Protein AF-A0A6A5WAU2-F1 (afdb_monomer)

Secondary structure (DSSP, 8-state):
-------TTSS-S---HHHHHHHHHHHH-GGGTHHHHHHHS-----HHHHHHHHHHHHGGGS-HHHHHHHHHHHHHHHHHHHHHS--THHHHTT-

Mean predicted aligned error: 8.01 Å

Solvent-accessible surface area (backbone atoms only — not comparable to full-atom values): 5800 Å² total; per-residue (Å²): 134,79,84,78,78,80,60,87,83,75,57,60,56,72,8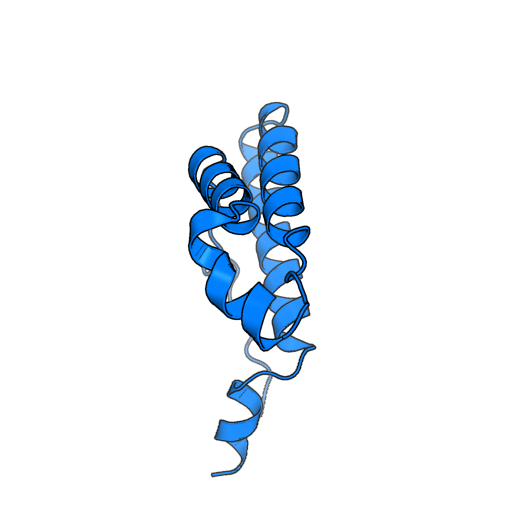2,58,52,66,60,29,42,51,54,26,52,57,61,69,38,57,87,87,40,50,70,51,34,72,74,67,74,53,80,81,84,49,62,63,38,48,47,51,26,52,50,46,61,59,43,70,82,46,56,78,67,62,36,28,53,55,39,32,51,53,53,51,56,50,51,53,53,50,66,73,42,98,46,76,71,69,66,65,74,79,114

InterPro domains:
  IPR021475 Plasticity-Associated Neural Transcript Short/Early meiotic induction protein 1-like [PF11326] (14-95)
  IPR021475 Plasticity-Associated Neural Transcript Short/Early meiotic induction protein 1-like [PTHR28052] (7-95)

Radius of gyration: 17.08 Å; Cα contacts (8 Å, |Δi|>4): 43; chains: 1; bounding box: 45×22×44 Å

Structure (mmCIF, N/CA/C/O backbone):
data_AF-A0A6A5WAU2-F1
#
_entry.id   AF-A0A6A5WAU2-F1
#
loop_
_atom_site.group_PDB
_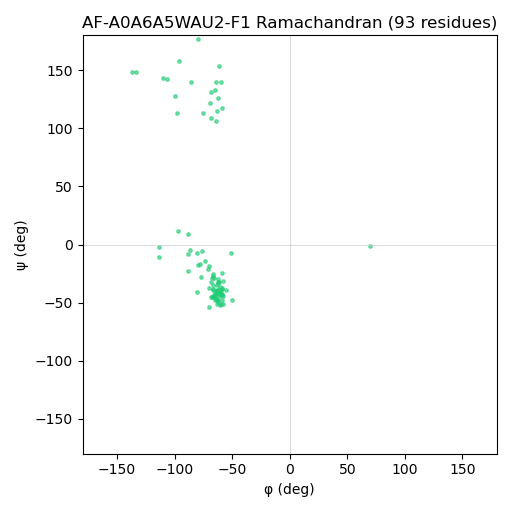atom_site.id
_atom_site.type_symbol
_atom_site.label_atom_id
_atom_site.label_alt_id
_atom_site.label_comp_id
_atom_site.label_asym_id
_atom_site.label_entity_id
_atom_site.label_seq_id
_atom_site.pdbx_PDB_ins_code
_atom_site.Cartn_x
_atom_site.Cartn_y
_atom_site.Cartn_z
_atom_site.occupancy
_atom_site.B_iso_or_equiv
_atom_site.auth_seq_id
_atom_site.auth_comp_id
_atom_site.auth_asym_id
_atom_site.auth_atom_id
_atom_site.pdbx_PDB_model_num
ATOM 1 N N . ASN A 1 1 ? -25.235 -9.959 -17.519 1.00 38.97 1 ASN A N 1
ATOM 2 C CA . ASN A 1 1 ? -24.245 -10.404 -16.522 1.00 38.97 1 ASN A CA 1
ATOM 3 C C . ASN A 1 1 ? -24.321 -9.440 -15.362 1.00 38.97 1 ASN A C 1
ATOM 5 O O . ASN A 1 1 ? -23.894 -8.302 -15.492 1.00 38.97 1 ASN A O 1
ATOM 9 N N . GLU A 1 2 ? -25.017 -9.862 -14.314 1.00 38.41 2 GLU A N 1
ATOM 10 C CA . GLU A 1 2 ? -25.245 -9.094 -13.091 1.00 38.41 2 GLU A CA 1
ATOM 11 C C . GLU A 1 2 ? -23.908 -8.944 -12.339 1.00 38.41 2 GLU A C 1
ATOM 13 O O . GLU A 1 2 ? -23.213 -9.950 -12.176 1.00 38.41 2 GLU A O 1
ATOM 18 N N . PRO A 1 3 ? -23.501 -7.747 -11.882 1.00 50.59 3 PRO A N 1
ATOM 19 C CA . PRO A 1 3 ? -22.344 -7.627 -11.003 1.00 50.59 3 PRO A CA 1
ATOM 20 C C . PRO A 1 3 ? -22.693 -8.259 -9.650 1.00 50.59 3 PRO A C 1
ATOM 22 O O . PRO A 1 3 ? -23.505 -7.726 -8.896 1.00 50.59 3 PRO A O 1
ATOM 25 N N . THR A 1 4 ? -22.106 -9.413 -9.334 1.00 52.53 4 THR A N 1
ATOM 26 C CA . THR A 1 4 ? -22.300 -10.067 -8.034 1.00 52.53 4 THR A CA 1
ATOM 27 C C . THR A 1 4 ? -21.774 -9.166 -6.912 1.00 52.53 4 THR A C 1
ATOM 29 O O . THR A 1 4 ? -20.605 -8.773 -6.958 1.00 52.53 4 THR A O 1
ATOM 32 N N . PRO A 1 5 ? -22.577 -8.845 -5.884 1.00 49.09 5 PRO A N 1
ATOM 33 C CA . PRO A 1 5 ? -22.093 -8.110 -4.728 1.00 49.09 5 PRO A CA 1
ATOM 34 C C . PRO A 1 5 ? -21.273 -9.068 -3.859 1.00 49.09 5 PRO A C 1
ATOM 36 O O . PRO A 1 5 ? -21.814 -10.020 -3.294 1.00 49.09 5 PRO A O 1
ATOM 39 N N . HIS A 1 6 ? -19.961 -8.845 -3.753 1.00 50.84 6 HIS A N 1
ATOM 40 C CA . HIS A 1 6 ? -19.137 -9.570 -2.788 1.00 50.84 6 HIS A CA 1
ATOM 41 C C . HIS A 1 6 ? -19.687 -9.292 -1.390 1.00 50.84 6 HIS A C 1
ATOM 43 O O . HIS A 1 6 ? -19.750 -8.147 -0.936 1.00 50.84 6 HIS A O 1
ATOM 49 N N . SER A 1 7 ? -20.149 -10.344 -0.720 1.00 46.38 7 SER A N 1
ATOM 50 C CA . SER A 1 7 ? -20.606 -10.244 0.656 1.00 46.38 7 SER A CA 1
ATOM 51 C C . SER A 1 7 ? -19.440 -9.756 1.520 1.00 46.38 7 SER A C 1
ATOM 53 O O . SER A 1 7 ? -18.294 -10.185 1.350 1.00 46.38 7 SER A O 1
ATOM 55 N N . HIS A 1 8 ? -19.732 -8.873 2.478 1.00 50.12 8 HIS A N 1
ATOM 56 C CA . HIS A 1 8 ? -18.783 -8.306 3.449 1.00 50.12 8 HIS A CA 1
ATOM 57 C C . HIS A 1 8 ? -17.928 -9.352 4.209 1.00 50.12 8 HIS A C 1
ATOM 59 O O . HIS A 1 8 ? -17.001 -8.982 4.921 1.00 50.12 8 HIS A O 1
ATOM 65 N N . ALA A 1 9 ? -18.214 -10.650 4.054 1.00 57.53 9 ALA A N 1
ATOM 66 C CA . ALA A 1 9 ? -17.461 -11.771 4.604 1.00 57.53 9 ALA A CA 1
ATOM 67 C C . ALA A 1 9 ? -16.109 -12.046 3.909 1.00 57.53 9 ALA A C 1
ATOM 69 O O . ALA A 1 9 ? -15.303 -12.792 4.458 1.00 57.53 9 ALA A O 1
ATOM 70 N N . SER A 1 10 ? -15.848 -11.479 2.725 1.00 75.12 10 SER A N 1
ATOM 71 C CA . SER A 1 10 ? -14.667 -11.850 1.919 1.00 75.12 10 SER A CA 1
ATOM 72 C C . SER A 1 10 ? -13.404 -11.041 2.244 1.00 75.12 10 SER A C 1
ATOM 74 O O . SER A 1 10 ? -12.293 -11.504 1.985 1.00 75.12 10 SER A O 1
ATOM 76 N N . TYR A 1 11 ? -13.544 -9.838 2.810 1.00 83.31 11 TYR A N 1
ATOM 77 C CA . TYR A 1 11 ? -12.396 -8.972 3.082 1.00 83.31 11 TYR A CA 1
ATOM 78 C C . TYR A 1 11 ? -11.752 -9.293 4.434 1.00 83.31 11 TYR A C 1
ATOM 80 O O . TYR A 1 11 ? -12.455 -9.509 5.426 1.00 83.31 11 TYR A O 1
ATOM 88 N N . PRO A 1 12 ? -10.411 -9.287 4.522 1.00 86.75 12 PRO A N 1
ATOM 89 C CA . PRO A 1 12 ? -9.732 -9.527 5.784 1.00 86.75 12 PRO A CA 1
ATOM 90 C C . PRO A 1 12 ? -10.040 -8.395 6.769 1.00 86.75 12 PRO A C 1
ATOM 92 O O . PRO A 1 12 ? -9.909 -7.222 6.445 1.00 86.75 12 PRO A O 1
ATOM 95 N N . THR A 1 13 ? -10.396 -8.740 8.006 1.00 87.25 13 THR A N 1
ATOM 96 C CA . THR A 1 13 ? -10.688 -7.763 9.074 1.00 87.25 13 THR A CA 1
ATOM 97 C C . THR A 1 13 ? -9.445 -7.324 9.851 1.00 87.25 13 THR A C 1
ATOM 99 O O . THR A 1 13 ? -9.523 -6.505 10.767 1.00 87.25 13 THR A O 1
ATOM 102 N N . THR A 1 14 ? -8.289 -7.920 9.554 1.00 87.69 14 THR A N 1
ATOM 103 C CA . THR A 1 14 ? -7.024 -7.688 10.258 1.00 87.69 14 THR A CA 1
ATOM 104 C C . THR A 1 14 ? -5.871 -7.570 9.277 1.00 87.69 14 THR A C 1
ATOM 106 O O . THR A 1 14 ? -5.846 -8.266 8.267 1.00 87.69 14 THR A O 1
ATOM 109 N N . MET A 1 15 ? -4.872 -6.761 9.626 1.00 88.00 15 MET A N 1
ATOM 110 C CA . MET A 1 15 ? -3.632 -6.626 8.863 1.00 88.00 15 MET A CA 1
ATOM 111 C C . MET A 1 15 ? -2.401 -6.672 9.769 1.00 88.00 15 MET A C 1
ATOM 113 O O . MET A 1 15 ? -2.441 -6.224 10.916 1.00 88.00 15 MET A O 1
ATOM 117 N N . SER A 1 16 ? -1.291 -7.197 9.244 1.00 91.81 16 SER A N 1
ATOM 118 C CA . SER A 1 16 ? -0.007 -7.254 9.948 1.00 91.81 16 SER A CA 1
ATOM 119 C C . SER A 1 16 ? 0.897 -6.095 9.528 1.00 91.81 16 SER A C 1
ATOM 121 O O . SER A 1 16 ? 1.384 -6.056 8.398 1.00 91.81 16 SER A O 1
ATOM 123 N N . CYS A 1 17 ? 1.187 -5.170 10.452 1.00 93.81 17 CYS A N 1
ATOM 124 C CA . CYS A 1 17 ? 2.090 -4.046 10.164 1.00 93.81 17 CYS A CA 1
ATOM 125 C C . CYS A 1 17 ? 3.533 -4.501 9.914 1.00 93.81 17 CYS A C 1
ATOM 127 O O . CYS A 1 17 ? 4.270 -3.829 9.197 1.00 93.81 17 CYS A O 1
ATOM 129 N N . ARG A 1 18 ? 3.934 -5.638 10.502 1.00 94.19 18 ARG A N 1
ATOM 130 C CA . ARG A 1 18 ? 5.242 -6.264 10.268 1.00 94.19 18 ARG A CA 1
ATOM 131 C C . ARG A 1 18 ? 5.358 -6.690 8.806 1.00 94.19 18 ARG A C 1
ATOM 133 O O . ARG A 1 18 ? 6.297 -6.282 8.138 1.00 94.19 18 ARG A O 1
ATOM 140 N N . ALA A 1 19 ? 4.361 -7.421 8.307 1.00 93.88 19 ALA A N 1
ATOM 141 C CA . ALA A 1 19 ? 4.333 -7.859 6.916 1.00 93.88 19 ALA A CA 1
ATOM 142 C C . ALA A 1 19 ? 4.274 -6.668 5.942 1.00 93.88 19 ALA A C 1
ATOM 144 O O . ALA A 1 19 ? 4.980 -6.656 4.936 1.00 93.88 19 ALA A O 1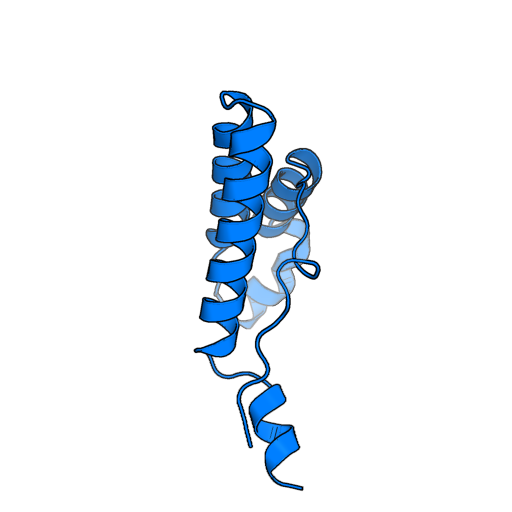
ATOM 145 N N . ALA A 1 20 ? 3.488 -5.633 6.267 1.00 93.88 20 ALA A N 1
ATOM 146 C CA . ALA A 1 20 ? 3.435 -4.408 5.469 1.00 93.88 20 ALA A CA 1
ATOM 147 C C . ALA A 1 20 ? 4.807 -3.711 5.396 1.00 93.88 20 ALA A C 1
ATOM 149 O O . ALA A 1 20 ? 5.242 -3.329 4.309 1.00 93.88 20 ALA A O 1
ATOM 150 N N . PHE A 1 21 ? 5.518 -3.607 6.524 1.00 94.50 21 PHE A N 1
ATOM 151 C CA . PHE A 1 21 ? 6.872 -3.053 6.566 1.00 94.50 21 PHE A CA 1
ATOM 152 C C . PHE A 1 21 ? 7.857 -3.874 5.733 1.00 94.50 21 PHE A C 1
ATOM 154 O O . PHE A 1 21 ? 8.558 -3.302 4.901 1.00 94.50 21 PHE A O 1
ATOM 161 N N . ASP A 1 22 ? 7.878 -5.197 5.912 1.00 94.56 22 ASP A N 1
ATOM 162 C CA . ASP A 1 22 ? 8.789 -6.071 5.172 1.00 94.56 22 ASP A CA 1
ATOM 163 C C . ASP A 1 22 ? 8.552 -5.918 3.657 1.00 94.56 22 ASP A C 1
ATOM 165 O O . ASP A 1 22 ? 9.502 -5.736 2.895 1.00 94.56 22 ASP A O 1
ATOM 169 N N . SER A 1 23 ? 7.289 -5.853 3.212 1.00 92.12 23 SER A N 1
ATOM 170 C CA . SER A 1 23 ? 6.958 -5.617 1.797 1.00 92.12 23 SER A CA 1
ATOM 171 C C . SER A 1 23 ? 7.489 -4.276 1.264 1.00 92.12 23 SER A C 1
ATOM 173 O O . SER A 1 23 ? 8.042 -4.220 0.163 1.00 92.12 23 SER A O 1
ATOM 175 N N . ALA A 1 24 ? 7.387 -3.203 2.054 1.00 93.00 24 ALA A N 1
ATOM 176 C CA . ALA A 1 24 ? 7.883 -1.883 1.678 1.00 93.00 24 ALA A CA 1
ATOM 177 C C . ALA A 1 24 ? 9.416 -1.856 1.618 1.00 93.00 24 ALA A C 1
ATOM 179 O O . ALA A 1 24 ? 9.988 -1.381 0.634 1.00 93.00 24 ALA A O 1
ATOM 180 N N . PHE A 1 25 ? 10.068 -2.434 2.627 1.00 91.00 25 PHE A N 1
ATOM 181 C CA . PHE A 1 25 ? 11.519 -2.505 2.743 1.00 91.00 25 PHE A CA 1
ATOM 182 C C . PHE A 1 25 ? 12.149 -3.297 1.591 1.00 91.00 25 PHE A C 1
ATOM 184 O O . PHE A 1 25 ? 13.082 -2.819 0.935 1.00 91.00 25 PHE A O 1
ATOM 191 N N . TYR A 1 26 ? 11.608 -4.478 1.279 1.00 89.12 26 TYR A N 1
ATOM 192 C CA . TYR A 1 26 ? 12.093 -5.284 0.159 1.00 89.12 26 TYR A CA 1
ATOM 193 C C . TYR A 1 26 ? 11.795 -4.639 -1.192 1.00 89.12 26 TYR A C 1
ATOM 195 O O . TYR A 1 26 ? 12.608 -4.747 -2.109 1.00 89.12 26 TYR A O 1
ATOM 203 N N . CYS A 1 27 ? 10.687 -3.903 -1.323 1.00 88.88 27 CYS A N 1
ATOM 204 C CA . CYS A 1 27 ? 10.424 -3.154 -2.545 1.00 88.88 27 CYS A CA 1
ATOM 205 C C . CYS A 1 27 ? 11.492 -2.079 -2.793 1.00 88.88 27 CYS A C 1
ATOM 207 O O . CYS A 1 27 ? 11.931 -1.916 -3.932 1.00 88.88 27 CYS A O 1
ATOM 209 N N . THR A 1 28 ? 11.925 -1.364 -1.754 1.00 85.50 28 THR A N 1
ATOM 210 C CA . THR A 1 28 ? 12.969 -0.332 -1.874 1.00 85.50 28 THR A CA 1
ATOM 211 C C . THR A 1 28 ? 14.384 -0.895 -1.960 1.00 85.50 28 THR A C 1
ATOM 213 O O . THR A 1 28 ? 15.304 -0.191 -2.368 1.00 85.50 28 THR A O 1
ATOM 216 N N . SER A 1 29 ? 14.574 -2.156 -1.579 1.00 85.50 29 SER A N 1
ATOM 217 C CA . SER A 1 29 ? 15.892 -2.779 -1.539 1.00 85.50 29 SER A CA 1
ATOM 218 C C . SER A 1 29 ? 16.449 -2.996 -2.949 1.00 85.50 29 SER A C 1
ATOM 220 O O . SER A 1 29 ? 15.875 -3.710 -3.772 1.00 85.50 29 SER A O 1
ATOM 222 N N . PHE A 1 30 ? 17.616 -2.406 -3.209 1.00 73.56 30 PHE A N 1
ATOM 223 C CA . PHE A 1 30 ? 18.293 -2.450 -4.509 1.00 73.56 30 PHE A CA 1
ATOM 224 C C . PHE A 1 30 ? 18.804 -3.852 -4.875 1.00 73.56 30 PHE A C 1
ATOM 226 O O . PHE A 1 30 ? 18.834 -4.215 -6.051 1.00 73.56 30 PHE A O 1
ATOM 233 N N . ALA A 1 31 ? 19.140 -4.668 -3.868 1.00 73.06 31 ALA A N 1
ATOM 234 C CA . ALA A 1 31 ? 19.781 -5.972 -4.048 1.00 73.06 31 ALA A CA 1
ATOM 235 C C . ALA A 1 31 ? 18.997 -6.923 -4.973 1.00 73.06 31 ALA A C 1
ATOM 237 O O . ALA A 1 31 ? 19.592 -7.599 -5.803 1.00 73.06 31 ALA A O 1
ATOM 238 N N . GLY A 1 32 ? 17.662 -6.935 -4.890 1.00 72.88 32 GLY A N 1
ATOM 239 C CA . GLY A 1 32 ? 16.818 -7.777 -5.748 1.00 72.88 32 GLY A CA 1
ATOM 240 C C . GLY A 1 32 ? 16.411 -7.131 -7.076 1.00 72.88 32 GLY A C 1
ATOM 241 O O . GLY A 1 32 ? 15.811 -7.793 -7.919 1.00 72.88 32 GLY A O 1
ATOM 242 N N . LYS A 1 33 ? 16.697 -5.837 -7.272 1.00 79.06 33 LYS A N 1
ATOM 243 C CA . LYS A 1 33 ? 16.186 -5.037 -8.401 1.00 79.06 33 LYS A CA 1
ATOM 244 C C . LYS A 1 33 ? 17.263 -4.586 -9.384 1.00 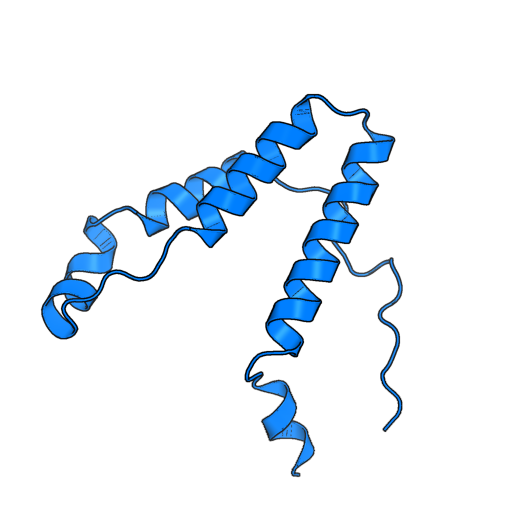79.06 33 LYS A C 1
ATOM 246 O O . LYS A 1 33 ? 16.919 -4.007 -10.413 1.00 79.06 33 LYS A O 1
ATOM 251 N N . PHE A 1 34 ? 18.531 -4.906 -9.119 1.00 83.06 34 PHE A N 1
ATOM 252 C CA . PHE A 1 34 ? 19.671 -4.536 -9.961 1.00 83.06 34 PHE A CA 1
ATOM 253 C C . PHE A 1 34 ? 19.460 -4.877 -11.442 1.00 83.06 34 PHE A C 1
ATOM 255 O O . PHE A 1 34 ? 19.613 -4.005 -12.288 1.00 83.06 34 PHE A O 1
ATOM 262 N N . ASN A 1 35 ? 19.006 -6.094 -11.761 1.00 86.56 35 ASN A N 1
ATOM 263 C CA . ASN A 1 35 ? 18.771 -6.510 -13.150 1.00 86.56 35 ASN A CA 1
ATOM 264 C C . ASN A 1 35 ? 17.681 -5.683 -13.855 1.00 86.56 35 ASN A C 1
ATOM 266 O O . ASN A 1 35 ? 17.822 -5.356 -15.031 1.00 86.56 35 ASN A O 1
ATOM 270 N N . HIS A 1 36 ? 16.598 -5.337 -13.151 1.00 84.38 36 HIS A N 1
ATOM 271 C CA . HIS A 1 36 ? 15.513 -4.526 -13.712 1.00 84.38 36 HIS A CA 1
ATOM 272 C C . HIS A 1 36 ? 15.985 -3.100 -13.988 1.00 84.38 36 HIS A C 1
ATOM 274 O O . HIS A 1 36 ? 15.738 -2.562 -15.062 1.00 84.38 36 HIS A O 1
ATOM 280 N N . ILE A 1 37 ? 16.705 -2.513 -13.030 1.00 87.38 37 ILE A N 1
ATOM 281 C CA . ILE A 1 37 ? 17.268 -1.168 -13.154 1.00 87.38 37 ILE A CA 1
ATOM 282 C C . ILE A 1 37 ? 18.318 -1.141 -14.267 1.00 87.38 37 ILE A C 1
ATOM 284 O O . ILE A 1 37 ? 18.302 -0.237 -15.091 1.00 87.38 37 ILE A O 1
ATOM 288 N N . TYR A 1 38 ? 19.177 -2.158 -14.349 1.00 87.19 38 TYR A N 1
ATOM 289 C CA . TYR A 1 38 ? 20.173 -2.284 -15.410 1.00 87.19 38 TYR A CA 1
ATOM 290 C C . TYR A 1 38 ? 19.532 -2.389 -16.801 1.00 87.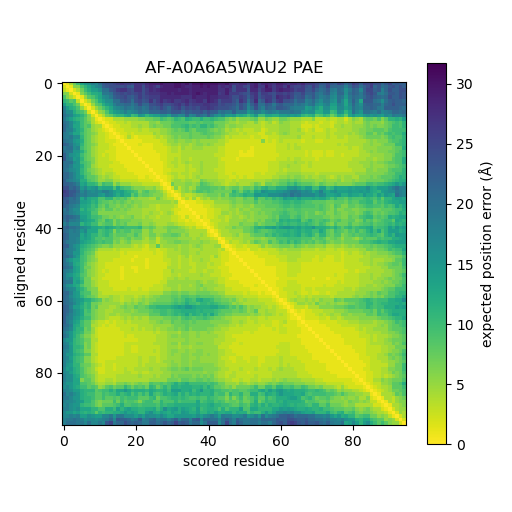19 38 TYR A C 1
ATOM 292 O O . TYR A 1 38 ? 20.002 -1.758 -17.742 1.00 87.19 38 TYR A O 1
ATOM 300 N N . ARG A 1 39 ? 18.449 -3.165 -16.942 1.00 91.00 39 ARG A N 1
ATOM 301 C CA . ARG A 1 39 ? 17.810 -3.412 -18.242 1.00 91.00 39 ARG A CA 1
ATOM 302 C C . ARG A 1 39 ? 16.890 -2.282 -18.701 1.00 91.00 39 ARG A C 1
ATOM 304 O O . ARG A 1 39 ? 16.863 -1.984 -19.889 1.00 91.00 39 ARG A O 1
ATOM 311 N N . TYR A 1 40 ? 16.112 -1.706 -17.788 1.00 89.44 40 TYR A N 1
ATOM 312 C CA . TYR A 1 40 ? 15.042 -0.761 -18.124 1.00 89.44 40 TYR A CA 1
ATOM 313 C C . TYR A 1 40 ? 15.307 0.665 -17.630 1.00 89.44 40 TYR A C 1
ATOM 315 O O . TYR A 1 40 ? 14.582 1.576 -18.008 1.00 89.44 40 TYR A O 1
ATOM 323 N N . GLY A 1 41 ? 16.313 0.886 -16.778 1.00 85.62 41 GLY A N 1
ATOM 324 C CA . GLY A 1 41 ? 16.635 2.209 -16.228 1.00 85.62 41 GLY A CA 1
ATOM 325 C C . GLY A 1 41 ? 15.606 2.761 -15.236 1.00 85.62 41 GLY A C 1
ATOM 326 O O . GLY A 1 41 ? 15.807 3.838 -14.684 1.00 85.62 41 GLY A O 1
ATOM 327 N N . GLU A 1 42 ? 14.515 2.038 -14.977 1.00 81.75 42 GLU A N 1
ATOM 328 C CA . GLU A 1 42 ? 13.421 2.486 -14.119 1.00 81.75 42 GLU A CA 1
ATOM 329 C C . GLU A 1 42 ? 13.350 1.719 -12.793 1.00 81.75 42 GLU A C 1
ATOM 331 O O . GLU A 1 42 ? 13.556 0.500 -12.704 1.00 81.75 42 GLU A O 1
ATOM 336 N N . THR A 1 43 ? 12.993 2.459 -11.742 1.00 78.38 43 THR A N 1
ATOM 337 C CA . THR A 1 43 ? 12.584 1.891 -10.458 1.00 78.38 43 THR A CA 1
ATOM 338 C C . THR A 1 43 ? 11.062 1.902 -10.384 1.00 78.38 43 THR A C 1
ATOM 340 O O . THR A 1 43 ? 10.412 2.917 -10.625 1.00 78.38 43 THR A O 1
ATOM 343 N N . ARG A 1 44 ? 10.463 0.749 -10.071 1.00 78.25 44 ARG A N 1
ATOM 344 C CA . ARG A 1 44 ? 9.016 0.671 -9.839 1.00 78.25 44 ARG A CA 1
ATOM 345 C C . ARG A 1 44 ? 8.654 1.505 -8.612 1.00 78.25 44 ARG A C 1
ATOM 347 O O . ARG A 1 44 ? 9.359 1.455 -7.604 1.00 78.25 44 ARG A O 1
ATOM 354 N N . SER A 1 45 ? 7.530 2.217 -8.679 1.00 84.25 45 SER A N 1
ATOM 355 C CA . SER A 1 45 ? 7.025 2.980 -7.539 1.00 84.25 45 SER A CA 1
ATOM 356 C C . SER A 1 45 ? 6.679 2.047 -6.375 1.00 84.25 45 SER A C 1
ATOM 358 O O . SER A 1 45 ? 5.755 1.243 -6.463 1.00 84.25 45 SER A O 1
ATOM 360 N N . CYS A 1 46 ? 7.409 2.167 -5.266 1.00 89.00 46 CYS A N 1
ATOM 361 C CA . CYS A 1 46 ? 7.133 1.445 -4.019 1.00 89.00 46 CYS A CA 1
ATOM 362 C C . CYS A 1 46 ? 6.163 2.194 -3.091 1.00 89.00 46 CYS A C 1
ATOM 364 O O . CYS A 1 46 ? 5.999 1.813 -1.931 1.00 89.00 46 CYS A O 1
ATOM 366 N N . SER A 1 47 ? 5.540 3.278 -3.566 1.00 90.31 47 SER A N 1
ATOM 367 C CA . SER A 1 47 ? 4.699 4.153 -2.742 1.00 90.31 47 SER A CA 1
ATOM 368 C C . SER A 1 47 ? 3.492 3.432 -2.139 1.00 90.31 47 SER A C 1
ATOM 370 O O . SER A 1 47 ? 3.101 3.737 -1.013 1.00 90.31 47 SER A O 1
ATOM 372 N N . GLU A 1 48 ? 2.937 2.444 -2.842 1.00 90.94 48 GLU A N 1
ATOM 373 C CA . GLU A 1 48 ? 1.779 1.683 -2.378 1.00 90.94 48 GLU A CA 1
ATOM 374 C C . GLU A 1 48 ? 2.089 0.883 -1.106 1.00 90.94 48 GLU A C 1
ATOM 376 O O . GLU A 1 48 ? 1.358 0.997 -0.122 1.00 90.94 48 GLU A O 1
ATOM 381 N N . HIS A 1 49 ? 3.216 0.168 -1.067 1.00 93.06 49 HIS A N 1
ATOM 382 C CA . HIS A 1 49 ? 3.629 -0.585 0.122 1.00 93.06 49 HIS A CA 1
ATOM 383 C C . HIS A 1 49 ? 3.874 0.329 1.329 1.00 93.06 49 HIS A C 1
ATOM 385 O O . HIS A 1 49 ? 3.470 0.022 2.451 1.00 93.06 49 HIS A O 1
ATOM 391 N N . TRP A 1 50 ? 4.474 1.500 1.100 1.00 93.88 50 TRP A N 1
ATOM 392 C CA . TRP A 1 50 ? 4.645 2.507 2.149 1.00 93.88 50 TRP A CA 1
ATOM 393 C C . TRP A 1 50 ? 3.313 3.096 2.627 1.00 93.88 50 TRP A C 1
ATOM 395 O O . TRP A 1 50 ? 3.172 3.393 3.815 1.00 93.88 50 TRP A O 1
ATOM 405 N N . SER A 1 51 ? 2.331 3.246 1.733 1.00 94.50 51 SER A N 1
ATOM 406 C CA . SER A 1 51 ? 0.981 3.690 2.099 1.00 94.50 51 SER A CA 1
ATOM 407 C C . SER A 1 51 ? 0.275 2.674 3.000 1.00 94.50 51 SER A C 1
ATOM 409 O O . SER A 1 51 ? -0.307 3.067 4.009 1.00 94.50 51 SER A O 1
ATOM 411 N N . ASP A 1 52 ? 0.420 1.378 2.711 1.00 93.69 52 ASP A N 1
ATOM 412 C CA . ASP A 1 52 ? -0.159 0.296 3.513 1.00 93.69 52 ASP A CA 1
ATOM 413 C C . ASP A 1 52 ? 0.485 0.226 4.909 1.00 93.69 52 ASP A C 1
ATOM 415 O O . ASP A 1 52 ? -0.209 0.066 5.916 1.00 93.69 52 ASP A O 1
ATOM 419 N N . TRP A 1 53 ? 1.802 0.439 5.005 1.00 95.12 53 TRP A N 1
ATOM 420 C CA . TRP A 1 53 ? 2.488 0.527 6.296 1.00 95.12 53 TRP A CA 1
ATOM 421 C C . TRP A 1 53 ? 2.033 1.735 7.129 1.00 95.12 53 TRP A C 1
ATOM 423 O O . TRP A 1 53 ? 1.699 1.569 8.306 1.00 95.12 53 TRP A O 1
ATOM 433 N N . ARG A 1 54 ? 1.969 2.940 6.537 1.00 94.38 54 ARG A N 1
ATOM 434 C CA . ARG A 1 54 ? 1.486 4.140 7.249 1.00 94.38 54 ARG A CA 1
ATOM 435 C C . ARG A 1 54 ? 0.048 3.971 7.721 1.00 94.38 54 ARG A C 1
ATOM 437 O O . ARG A 1 54 ? -0.258 4.320 8.859 1.00 94.38 54 ARG A O 1
ATOM 444 N N . PHE A 1 55 ? -0.803 3.394 6.877 1.00 94.50 55 PHE A N 1
ATOM 445 C CA . PHE A 1 55 ? -2.174 3.065 7.237 1.00 94.50 55 PHE A CA 1
ATOM 446 C C . PHE A 1 55 ? -2.209 2.122 8.448 1.00 94.50 55 PHE A C 1
ATOM 448 O O . PHE A 1 55 ? -2.815 2.457 9.463 1.00 94.50 55 PHE A O 1
ATOM 455 N N . CYS A 1 56 ? -1.459 1.017 8.422 1.00 94.06 56 CYS A N 1
ATOM 456 C CA . CYS A 1 56 ? -1.401 0.082 9.548 1.00 94.06 56 CYS A CA 1
ATOM 457 C C . CYS A 1 56 ? -0.903 0.729 10.852 1.00 94.06 56 CYS A C 1
ATOM 459 O O . CYS A 1 56 ? -1.420 0.450 11.934 1.00 94.06 56 CYS A O 1
ATOM 461 N N . MET A 1 57 ? 0.083 1.626 10.768 1.00 93.19 57 MET A N 1
ATOM 462 C CA . MET A 1 57 ? 0.566 2.375 11.930 1.00 93.19 57 MET A CA 1
ATOM 463 C C . MET A 1 57 ? -0.494 3.336 12.479 1.00 93.19 57 MET A C 1
ATOM 465 O O . MET A 1 57 ? -0.645 3.424 13.697 1.00 93.19 57 MET A O 1
ATOM 469 N N . SER A 1 58 ? -1.271 3.991 11.611 1.00 92.00 58 SER A N 1
ATOM 470 C CA . SER A 1 58 ? -2.369 4.882 12.021 1.00 92.00 58 SER A CA 1
ATOM 471 C C . SER A 1 58 ? -3.475 4.146 12.795 1.00 92.00 58 SER A C 1
ATOM 473 O O . SER A 1 58 ? -4.019 4.668 13.766 1.00 92.00 58 SER A O 1
ATOM 475 N N . LEU A 1 59 ? -3.723 2.878 12.455 1.00 91.44 59 LEU A N 1
ATOM 476 C CA . LEU A 1 59 ? -4.725 2.025 13.097 1.00 91.44 59 LEU A CA 1
ATOM 477 C C . LEU A 1 59 ? -4.384 1.608 14.537 1.00 91.44 59 LEU A C 1
ATOM 479 O O . LEU A 1 59 ? -5.268 1.160 15.278 1.00 91.44 59 LEU A O 1
ATOM 483 N N . LYS A 1 60 ? -3.113 1.709 14.951 1.00 86.19 60 LYS A N 1
ATOM 484 C CA . LYS A 1 60 ? -2.695 1.340 16.314 1.00 86.19 60 LYS A CA 1
ATOM 485 C C . LYS A 1 60 ? -3.296 2.258 17.380 1.00 86.19 60 LYS A C 1
ATOM 487 O O . LYS A 1 60 ? -3.529 1.788 18.487 1.00 86.19 60 LYS A O 1
ATOM 492 N N . GLY A 1 61 ? -3.577 3.518 17.042 1.00 85.94 61 GLY A N 1
ATOM 493 C CA . GLY A 1 61 ? -4.211 4.482 17.950 1.00 85.94 61 GLY A CA 1
ATOM 494 C C . GLY A 1 61 ? -5.734 4.350 18.059 1.00 85.94 61 GLY A C 1
ATOM 495 O O . GLY A 1 61 ? -6.340 5.021 18.887 1.00 85.94 61 GLY A O 1
ATOM 496 N N . MET A 1 62 ? -6.366 3.506 17.237 1.00 87.00 62 MET A N 1
ATOM 497 C CA . MET A 1 62 ? -7.824 3.373 17.165 1.00 87.00 62 MET A CA 1
ATOM 498 C C . MET A 1 62 ? -8.355 2.214 18.018 1.00 87.00 62 MET A C 1
ATOM 500 O O . MET A 1 62 ? -7.646 1.239 18.297 1.00 87.00 62 MET A O 1
ATOM 504 N N . SER A 1 63 ? -9.642 2.295 18.375 1.00 87.88 63 SER A N 1
ATOM 505 C CA . SER A 1 63 ? -10.369 1.220 19.057 1.00 87.88 63 SER A CA 1
ATOM 506 C C . SER A 1 63 ? -10.424 -0.054 18.201 1.00 87.88 63 SER A C 1
ATOM 508 O O . SER A 1 63 ? -10.366 -0.012 16.971 1.00 87.88 63 SER A O 1
ATOM 510 N N . ALA A 1 64 ? -10.544 -1.220 18.844 1.00 84.19 64 ALA A N 1
ATOM 511 C CA . ALA A 1 64 ? -10.559 -2.502 18.135 1.00 84.19 64 ALA A CA 1
ATOM 512 C C . ALA A 1 64 ? -11.743 -2.641 17.158 1.00 84.19 64 ALA A C 1
ATOM 514 O O . ALA A 1 64 ? -11.608 -3.329 16.150 1.00 84.19 64 ALA A O 1
ATOM 515 N N . ALA A 1 65 ? -12.882 -1.999 17.445 1.00 84.69 65 ALA A N 1
ATOM 516 C CA . ALA A 1 65 ? -14.041 -1.979 16.556 1.00 84.69 65 ALA A CA 1
ATOM 517 C C . ALA A 1 65 ? -13.769 -1.139 15.300 1.00 84.69 65 ALA A C 1
ATOM 519 O O . ALA A 1 65 ? -13.830 -1.684 14.200 1.00 84.69 65 ALA A O 1
ATOM 520 N N . GLY A 1 66 ? -13.347 0.122 15.468 1.00 86.00 66 GLY A N 1
ATOM 521 C CA . GLY A 1 66 ? -13.046 1.012 14.340 1.00 86.00 66 GLY A CA 1
ATOM 522 C C . GLY A 1 66 ? -11.893 0.502 13.476 1.00 86.00 66 GLY A C 1
ATOM 523 O O . GLY A 1 66 ? -11.909 0.634 12.258 1.00 86.00 66 GLY A O 1
ATOM 524 N N . ARG A 1 67 ? -10.919 -0.193 14.078 1.00 88.81 67 ARG A N 1
ATOM 525 C CA . ARG A 1 67 ? -9.825 -0.815 13.325 1.00 88.81 67 ARG A CA 1
ATOM 526 C C . ARG A 1 67 ? -10.319 -1.813 12.280 1.00 88.81 67 ARG A C 1
ATOM 528 O O . ARG A 1 67 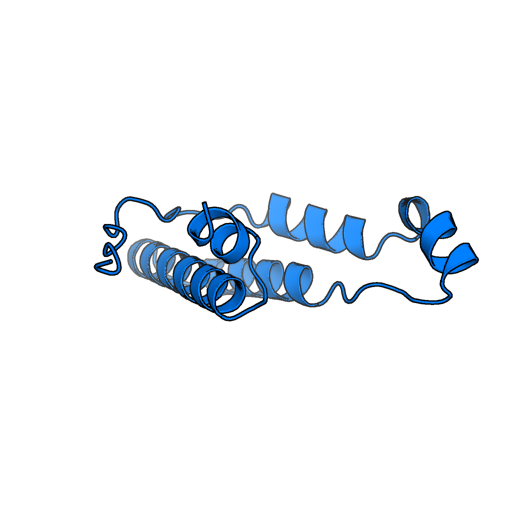? -9.790 -1.819 11.177 1.00 88.81 67 ARG A O 1
ATOM 535 N N . ARG A 1 68 ? -11.284 -2.673 12.621 1.00 89.38 68 ARG A N 1
ATOM 536 C CA . ARG A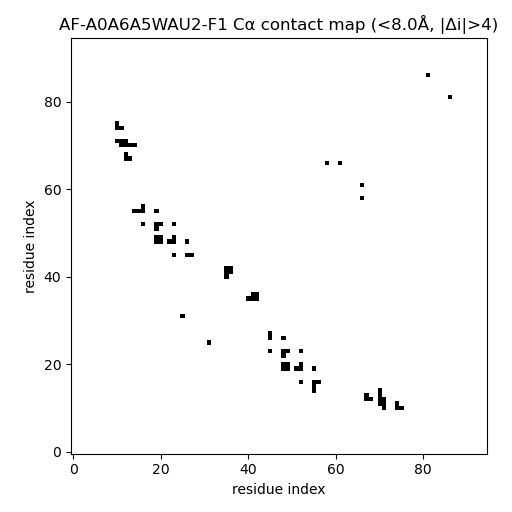 1 68 ? -11.776 -3.705 11.691 1.00 89.38 68 ARG A CA 1
ATOM 537 C C . ARG A 1 68 ? -12.489 -3.074 10.503 1.00 89.38 68 ARG A C 1
ATOM 539 O O . ARG A 1 68 ? -12.226 -3.473 9.377 1.00 89.38 68 ARG A O 1
ATOM 546 N N . GLU A 1 69 ? -13.332 -2.083 10.768 1.00 90.50 69 GLU A N 1
ATOM 547 C CA . GLU A 1 69 ? -14.082 -1.349 9.747 1.00 90.50 69 GLU A CA 1
ATOM 548 C C . GLU A 1 69 ? -13.139 -0.650 8.763 1.00 90.50 69 GLU A C 1
ATOM 550 O O . GLU A 1 69 ? -13.174 -0.940 7.570 1.00 90.50 69 GLU A O 1
ATOM 555 N N . HIS A 1 70 ? -12.179 0.131 9.267 1.00 91.31 70 HIS A N 1
ATOM 556 C CA . HIS A 1 70 ? -11.200 0.800 8.409 1.00 91.31 70 HIS A CA 1
ATOM 557 C C . HIS A 1 70 ? -10.351 -0.173 7.586 1.00 91.31 70 HIS A C 1
ATOM 559 O O . HIS A 1 70 ? -10.002 0.123 6.445 1.00 91.31 70 HIS A O 1
ATOM 565 N N . VAL A 1 71 ? -9.985 -1.330 8.150 1.00 91.81 71 VAL A N 1
ATOM 566 C CA . VAL A 1 71 ? -9.247 -2.355 7.400 1.00 91.81 71 VAL A CA 1
ATOM 567 C C . VAL A 1 71 ? -10.097 -2.872 6.241 1.00 91.81 71 VAL A C 1
ATOM 569 O O . VAL A 1 71 ? -9.602 -2.914 5.118 1.00 91.81 71 VAL A O 1
ATOM 572 N N . VAL A 1 72 ? -11.362 -3.219 6.487 1.00 91.50 72 VAL A N 1
ATOM 573 C CA . VAL A 1 72 ? -12.281 -3.696 5.443 1.00 91.50 72 VAL A CA 1
ATOM 574 C C . VAL A 1 72 ? -12.449 -2.646 4.345 1.00 91.50 72 VAL A C 1
ATOM 576 O O . VAL A 1 72 ? -12.270 -2.973 3.171 1.00 91.50 72 VAL A O 1
ATOM 579 N N . ASP A 1 73 ? -12.690 -1.387 4.714 1.00 91.88 73 ASP A N 1
ATOM 580 C CA . ASP A 1 73 ? -12.838 -0.285 3.757 1.00 91.88 73 ASP A CA 1
ATOM 581 C C . ASP A 1 73 ? -11.586 -0.109 2.896 1.00 91.88 73 ASP A C 1
ATOM 583 O O . ASP A 1 73 ? -11.667 -0.014 1.672 1.00 91.88 73 ASP A O 1
ATOM 587 N N . ARG A 1 74 ? -10.399 -0.172 3.508 1.00 91.75 74 ARG A N 1
ATOM 588 C CA . ARG A 1 74 ? -9.127 -0.082 2.786 1.00 91.75 74 ARG A CA 1
ATOM 589 C C . ARG A 1 74 ? -8.965 -1.190 1.741 1.00 91.75 74 ARG A C 1
ATOM 591 O O . ARG A 1 74 ? -8.469 -0.922 0.645 1.00 91.75 74 ARG A O 1
ATOM 598 N N . TYR A 1 75 ? -9.330 -2.430 2.071 1.00 90.88 75 TYR A N 1
ATOM 599 C CA . TYR A 1 75 ? -9.253 -3.552 1.127 1.00 90.88 75 TYR A CA 1
ATOM 600 C C . TYR A 1 75 ? -10.295 -3.435 0.015 1.00 90.88 75 TYR A C 1
ATOM 602 O O . TYR A 1 75 ? -9.967 -3.700 -1.142 1.00 90.88 75 TYR A O 1
ATOM 610 N N . ARG A 1 76 ? -11.497 -2.956 0.343 1.00 91.25 76 ARG A N 1
ATOM 611 C CA . ARG A 1 76 ? -12.547 -2.660 -0.632 1.00 91.25 76 ARG A CA 1
ATOM 612 C C . ARG A 1 76 ? -12.095 -1.606 -1.641 1.00 91.25 76 ARG A C 1
ATOM 614 O O . ARG A 1 76 ? -12.131 -1.850 -2.842 1.00 91.25 76 ARG A O 1
ATOM 621 N N . GLU A 1 77 ? -11.579 -0.470 -1.176 1.00 91.44 77 GLU A N 1
ATOM 622 C CA . GLU A 1 77 ? -11.050 0.588 -2.049 1.00 91.44 77 GLU A CA 1
ATOM 623 C C . GLU A 1 77 ? -9.914 0.087 -2.953 1.00 91.44 77 GLU A C 1
ATOM 625 O O . GLU A 1 77 ? -9.797 0.487 -4.117 1.00 91.44 77 GLU A O 1
ATOM 630 N N . LYS A 1 78 ? -9.053 -0.786 -2.413 1.00 89.38 78 LYS A N 1
ATOM 631 C CA . LYS A 1 78 ? -7.924 -1.368 -3.144 1.00 89.38 78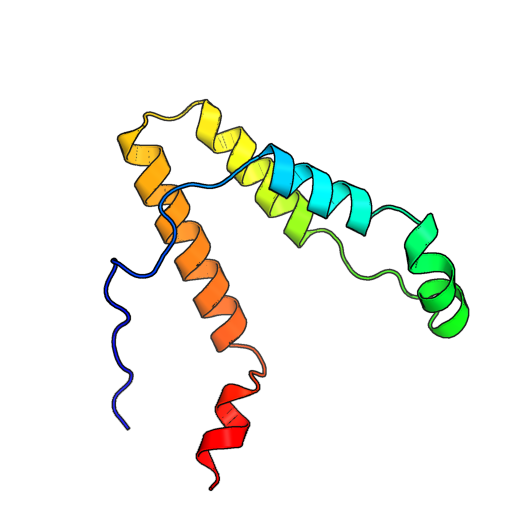 LYS A CA 1
ATOM 632 C C . LYS A 1 78 ? -8.405 -2.287 -4.262 1.00 89.38 78 LYS A C 1
ATOM 634 O O . LYS A 1 78 ? -7.909 -2.167 -5.380 1.00 89.38 78 LYS A O 1
ATOM 639 N N . GLU A 1 79 ? -9.377 -3.150 -3.987 1.00 88.06 79 GLU A N 1
ATOM 640 C CA . GLU A 1 79 ? -9.984 -4.015 -4.999 1.00 88.06 79 GLU A CA 1
ATOM 641 C C . GLU A 1 79 ? -10.712 -3.198 -6.066 1.00 88.06 79 GLU A C 1
ATOM 643 O O . GLU A 1 79 ? -10.487 -3.406 -7.255 1.00 88.06 79 GLU A O 1
ATOM 648 N N . GLU A 1 80 ? -11.500 -2.196 -5.672 1.00 89.19 80 GLU A N 1
ATOM 649 C CA . GLU A 1 80 ? -12.168 -1.315 -6.628 1.00 89.19 80 GLU A CA 1
ATOM 650 C C . GLU A 1 80 ? -11.167 -0.586 -7.537 1.00 89.19 80 GLU A C 1
ATOM 652 O O . GLU A 1 80 ? -11.424 -0.411 -8.729 1.00 89.19 80 GLU A O 1
ATOM 657 N N . ARG A 1 81 ? -10.006 -0.177 -7.008 1.00 87.88 81 ARG A N 1
ATOM 658 C CA . ARG A 1 81 ? -8.926 0.414 -7.810 1.00 87.88 81 ARG A CA 1
ATOM 659 C C . ARG A 1 81 ? -8.340 -0.580 -8.808 1.00 87.88 81 ARG A C 1
ATOM 661 O O . ARG A 1 81 ? -8.103 -0.190 -9.947 1.00 87.88 81 ARG A O 1
ATOM 668 N N . VAL A 1 82 ? -8.100 -1.821 -8.390 1.00 85.69 82 VAL A N 1
ATOM 669 C CA . VAL A 1 82 ? -7.571 -2.877 -9.268 1.00 85.69 82 VAL A CA 1
ATOM 670 C C . VAL A 1 82 ? -8.586 -3.225 -10.355 1.00 85.69 82 VAL A C 1
ATOM 672 O O . VAL A 1 82 ? -8.221 -3.270 -11.524 1.00 85.69 82 VAL A O 1
ATOM 675 N N . ARG A 1 83 ? -9.866 -3.364 -9.994 1.00 84.06 83 ARG A N 1
ATOM 676 C CA . ARG A 1 83 ? -10.965 -3.653 -10.923 1.00 84.06 83 ARG A CA 1
ATOM 677 C C . ARG A 1 83 ? -11.192 -2.548 -11.954 1.00 84.06 83 ARG A C 1
ATOM 679 O O . ARG A 1 83 ? -11.575 -2.839 -13.074 1.00 84.06 83 ARG A O 1
ATOM 686 N N . ARG A 1 84 ? -10.988 -1.278 -11.587 1.00 85.94 84 ARG A N 1
ATOM 687 C CA . ARG A 1 84 ? -11.060 -0.154 -12.543 1.00 85.94 84 ARG A CA 1
ATOM 688 C C . ARG A 1 84 ? -9.884 -0.125 -13.525 1.00 85.94 84 ARG A C 1
ATOM 690 O O . ARG A 1 84 ? -9.975 0.558 -14.540 1.00 85.94 84 ARG A O 1
ATOM 697 N N . GLY A 1 85 ? -8.767 -0.770 -13.192 1.00 85.62 85 GLY A N 1
ATOM 698 C CA . GLY A 1 85 ? -7.623 -0.903 -14.088 1.00 85.62 85 GLY A CA 1
ATOM 699 C C . GLY A 1 85 ? -7.836 -2.005 -15.125 1.00 85.62 85 GLY A C 1
ATOM 700 O O . GLY A 1 85 ? -8.829 -2.719 -15.089 1.00 85.62 85 GLY A O 1
ATOM 701 N N . ALA A 1 86 ? -6.873 -2.169 -16.035 1.00 79.50 86 ALA A N 1
ATOM 702 C CA . ALA A 1 86 ? -6.858 -3.316 -16.938 1.00 79.50 86 ALA A CA 1
ATOM 703 C C . ALA A 1 86 ? -6.674 -4.603 -16.118 1.00 79.50 86 ALA A C 1
ATOM 705 O O . ALA A 1 86 ? -5.582 -4.863 -15.604 1.00 79.50 86 ALA A O 1
ATOM 706 N N . ASN A 1 87 ? -7.745 -5.382 -15.971 1.00 78.44 87 ASN A N 1
ATOM 707 C CA . ASN A 1 87 ? -7.746 -6.629 -15.220 1.00 78.44 87 ASN A CA 1
ATOM 708 C C . ASN A 1 87 ? -7.802 -7.815 -16.197 1.00 78.44 87 ASN A C 1
ATOM 710 O O . ASN A 1 87 ? -8.474 -7.780 -17.224 1.00 78.44 87 ASN A O 1
ATOM 714 N N . SER A 1 88 ? -7.084 -8.892 -15.881 1.00 79.06 88 SER A N 1
ATOM 715 C CA . SER A 1 88 ? -7.151 -10.150 -16.628 1.00 79.06 88 SER A CA 1
ATOM 716 C C . SER A 1 88 ? -8.550 -10.772 -16.671 1.00 79.06 88 SER A C 1
ATOM 718 O O . SER A 1 88 ? -8.829 -11.534 -17.591 1.00 79.06 88 SER A O 1
ATOM 720 N N . GLU A 1 89 ? -9.419 -10.468 -15.704 1.00 77.06 89 GLU A N 1
ATOM 721 C CA . GLU A 1 89 ? -10.814 -10.930 -15.651 1.00 77.06 89 GLU A CA 1
ATOM 722 C C . GLU A 1 89 ? -11.614 -10.516 -16.896 1.00 77.06 89 GLU A C 1
ATOM 724 O O . GLU A 1 89 ? -12.438 -11.297 -17.371 1.00 77.06 89 GLU A O 1
ATOM 729 N N . ASP A 1 90 ? -11.289 -9.373 -17.508 1.00 75.56 90 ASP A N 1
AT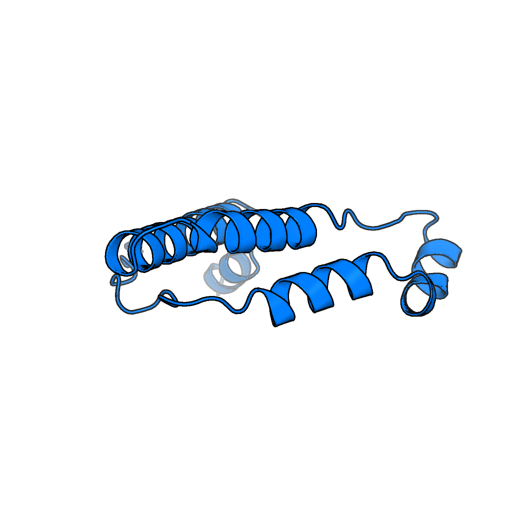OM 730 C CA . ASP A 1 90 ? -11.951 -8.884 -18.724 1.00 75.56 90 ASP A CA 1
ATOM 731 C C . ASP A 1 90 ? -11.680 -9.774 -19.952 1.00 75.56 90 ASP A C 1
ATOM 733 O O . ASP A 1 90 ? -12.492 -9.844 -20.874 1.00 75.56 90 ASP A O 1
ATOM 737 N N . VAL A 1 91 ? -10.557 -10.503 -19.971 1.00 77.00 91 VAL A N 1
ATOM 738 C CA . VAL A 1 91 ? -10.164 -11.368 -21.101 1.00 77.00 91 VAL A CA 1
ATOM 739 C C . VAL A 1 91 ? -10.963 -12.676 -21.120 1.00 77.00 91 VAL A C 1
ATOM 741 O O . VAL A 1 91 ? -11.183 -13.258 -22.183 1.00 77.00 91 VAL A O 1
ATOM 744 N N . TRP A 1 92 ? -11.428 -13.148 -19.960 1.00 72.00 92 TRP A N 1
ATOM 745 C CA . TRP A 1 92 ? -12.139 -14.427 -19.844 1.00 72.00 92 TRP A CA 1
ATOM 746 C C . TRP A 1 92 ? -13.613 -14.344 -20.255 1.00 72.00 92 TRP A C 1
ATOM 748 O O . TRP A 1 92 ? -14.204 -15.374 -20.563 1.00 72.00 92 TRP A O 1
ATOM 758 N N . GLY A 1 93 ? -14.190 -13.139 -20.320 1.00 65.19 93 GLY A N 1
ATOM 759 C CA . GLY A 1 93 ? -15.577 -12.917 -20.747 1.00 65.19 93 GLY A CA 1
ATOM 760 C C . GLY A 1 93 ? -15.816 -13.004 -22.261 1.00 65.19 93 GLY A C 1
ATOM 761 O O . GLY A 1 93 ? -16.960 -12.914 -22.694 1.00 65.19 93 GLY A O 1
ATOM 762 N N . VAL A 1 94 ? -14.759 -13.162 -23.066 1.00 64.62 94 VAL A N 1
ATOM 763 C CA . VAL A 1 94 ? -14.819 -13.181 -24.544 1.00 64.62 94 VAL A CA 1
ATOM 764 C C . VAL A 1 94 ? -14.852 -14.620 -25.108 1.00 64.62 94 VAL A C 1
ATOM 766 O O . VAL A 1 94 ? -14.667 -14.816 -26.307 1.00 64.62 94 VAL A O 1
ATOM 769 N N . ARG A 1 95 ? -15.066 -15.646 -24.271 1.00 54.78 95 ARG A N 1
ATOM 770 C CA . ARG A 1 95 ? -15.149 -17.061 -24.684 1.00 54.78 95 ARG A CA 1
ATOM 771 C C . ARG A 1 95 ? -16.538 -17.650 -24.506 1.00 54.78 95 ARG A C 1
ATOM 773 O O . ARG A 1 95 ? -17.180 -17.329 -23.485 1.00 54.78 95 ARG A O 1
#

pLDDT: mean 82.75, std 13.4, range [38.41, 95.12]

Foldseek 3Di:
DDDDDDPLVPADLDDDLVVLVVQLVVLPDCPVCVVVCVPPVDRPDSVVSVVVNVQNVVLVPDDSVVSSVSRSVVVVVVVVVQVVDDDPVVVVVVD

Organism: NCBI:txid1392246

Sequence (95 aa):
NEPTPHSHASYPTTMSCRAAFDSAFYCTSFAGKFNHIYRYGETRSCSEHWSDWRFCMSLKGMSAAGRREHVVDRYREKEERVRRGANSEDVWGVR